Protein AF-A0A2A2G459-F1 (afdb_monomer_lite)

Foldseek 3Di:
DQVLCVVVVCVVQLLVLVCVQLPPQWHWDDDPQWIWIAGPVGDIDIHNGVLVVLLVCVLVVSGDLVPQDCPDCPLVVVCVVVPNDPDDDDRSNVVNNNSNVPRDDD

Sequence (106 aa):
MTAYINLNGMKQAVLAELRRSVGRRARITVLGDRWVLGSRTGAQQVFPDVETLADALVDQHLVDRRALPDDGGAEFERILAAGTHSAPPMDAGRLVRALLLSADTV

Structure (mmCIF, N/CA/C/O backbone):
data_AF-A0A2A2G459-F1
#
_entry.id   AF-A0A2A2G459-F1
#
loop_
_atom_site.group_PDB
_atom_site.id
_atom_site.type_symbol
_atom_site.label_atom_id
_atom_site.label_alt_id
_atom_site.label_comp_id
_atom_site.label_asym_id
_atom_site.label_entity_id
_atom_site.label_seq_id
_atom_site.pdbx_PDB_ins_code
_atom_site.Cartn_x
_atom_site.Cartn_y
_atom_site.Cartn_z
_atom_site.occupancy
_atom_site.B_iso_or_equiv
_atom_site.auth_seq_id
_atom_site.auth_comp_id
_atom_site.auth_asym_id
_atom_site.auth_atom_id
_atom_site.pdbx_PDB_model_num
ATOM 1 N N . MET A 1 1 ? 9.667 -7.408 -3.633 1.00 78.94 1 MET A N 1
ATOM 2 C CA . MET A 1 1 ? 9.184 -6.079 -4.078 1.00 78.94 1 MET A CA 1
ATOM 3 C C . MET A 1 1 ? 9.858 -4.906 -3.373 1.00 78.94 1 MET A C 1
ATOM 5 O O . MET A 1 1 ? 10.345 -4.006 -4.050 1.00 78.94 1 MET A O 1
ATOM 9 N N . THR A 1 2 ? 9.916 -4.878 -2.041 1.00 84.94 2 THR A N 1
ATOM 10 C CA . THR A 1 2 ? 10.418 -3.722 -1.276 1.00 84.94 2 THR A CA 1
ATOM 11 C C . THR A 1 2 ? 11.833 -3.289 -1.672 1.00 84.94 2 THR A C 1
ATOM 13 O O . THR A 1 2 ? 12.081 -2.097 -1.850 1.00 84.94 2 THR A O 1
ATOM 16 N N . ALA A 1 3 ? 12.743 -4.235 -1.921 1.00 83.38 3 ALA A N 1
ATOM 17 C CA . ALA A 1 3 ? 14.092 -3.921 -2.400 1.00 83.38 3 ALA A CA 1
ATOM 18 C C . ALA A 1 3 ? 14.088 -3.172 -3.748 1.00 83.38 3 ALA A C 1
ATOM 20 O O . ALA A 1 3 ? 14.811 -2.193 -3.907 1.00 83.38 3 ALA A O 1
ATOM 21 N N . TYR A 1 4 ? 13.229 -3.578 -4.690 1.00 82.62 4 TYR A N 1
ATOM 22 C CA . TYR A 1 4 ? 13.075 -2.918 -5.990 1.00 82.62 4 TYR A CA 1
ATOM 23 C C . TYR A 1 4 ? 12.543 -1.487 -5.841 1.00 82.62 4 TYR A C 1
ATOM 25 O O . TYR A 1 4 ? 13.065 -0.565 -6.468 1.00 82.62 4 TYR A O 1
ATOM 33 N N . ILE A 1 5 ? 11.543 -1.287 -4.974 1.00 86.25 5 ILE A N 1
ATOM 34 C CA . ILE A 1 5 ? 10.970 0.037 -4.680 1.00 86.25 5 ILE A CA 1
ATOM 35 C C . ILE A 1 5 ? 12.028 0.971 -4.102 1.00 86.25 5 ILE A C 1
ATOM 37 O O . ILE A 1 5 ? 12.116 2.126 -4.520 1.00 86.25 5 ILE A O 1
ATOM 41 N N . ASN A 1 6 ? 12.809 0.479 -3.139 1.00 86.12 6 ASN A N 1
ATOM 42 C CA . ASN A 1 6 ? 13.850 1.262 -2.485 1.00 86.12 6 ASN A CA 1
ATOM 43 C C . ASN A 1 6 ? 14.974 1.611 -3.468 1.00 86.12 6 ASN A C 1
ATOM 45 O O . ASN A 1 6 ? 15.362 2.774 -3.544 1.00 86.12 6 ASN A O 1
ATOM 49 N N . LEU A 1 7 ? 15.433 0.640 -4.265 1.00 84.62 7 LEU A N 1
ATOM 50 C CA . LEU A 1 7 ? 16.481 0.835 -5.270 1.00 84.62 7 LEU A CA 1
ATOM 51 C C . LEU A 1 7 ? 16.103 1.901 -6.309 1.00 84.62 7 LEU A C 1
ATOM 53 O O . LEU A 1 7 ? 16.941 2.710 -6.694 1.00 84.62 7 LEU A O 1
ATOM 57 N N . ASN A 1 8 ? 14.838 1.924 -6.733 1.00 83.69 8 ASN A N 1
ATOM 58 C CA . ASN A 1 8 ? 14.345 2.839 -7.765 1.00 83.69 8 ASN A CA 1
ATOM 59 C C . ASN A 1 8 ? 13.697 4.117 -7.197 1.00 83.69 8 ASN A C 1
ATOM 61 O O . ASN A 1 8 ? 13.087 4.882 -7.941 1.00 83.69 8 ASN A O 1
ATOM 65 N N . GLY A 1 9 ? 13.769 4.355 -5.880 1.00 87.31 9 GLY A N 1
ATOM 66 C CA . GLY A 1 9 ? 13.195 5.552 -5.252 1.00 87.31 9 GLY A CA 1
ATOM 67 C C . GLY A 1 9 ? 11.669 5.681 -5.390 1.00 87.31 9 GLY A C 1
ATOM 68 O O . GLY A 1 9 ? 11.120 6.777 -5.295 1.00 87.31 9 GLY A O 1
ATOM 69 N N . MET A 1 10 ? 10.950 4.575 -5.596 1.00 89.81 10 MET A N 1
ATOM 70 C CA . MET A 1 10 ? 9.527 4.579 -5.973 1.00 89.81 10 MET A CA 1
ATOM 71 C C . MET A 1 10 ? 8.561 4.710 -4.789 1.00 89.81 10 MET A C 1
ATOM 73 O O . MET A 1 10 ? 7.344 4.737 -4.974 1.00 89.81 10 MET A O 1
ATOM 77 N N . LYS A 1 11 ? 9.071 4.792 -3.558 1.00 91.81 11 LYS A N 1
ATOM 78 C CA . LYS A 1 11 ? 8.285 4.659 -2.322 1.00 91.81 11 LYS A CA 1
ATOM 79 C C . LYS A 1 11 ? 7.093 5.614 -2.235 1.00 91.81 11 LYS A C 1
ATOM 81 O O . LYS A 1 11 ? 6.003 5.201 -1.852 1.00 91.81 11 LYS A O 1
ATOM 86 N N . GLN A 1 12 ? 7.277 6.874 -2.631 1.00 93.75 12 GLN A N 1
ATOM 87 C CA . GLN A 1 12 ? 6.202 7.875 -2.620 1.00 93.75 12 GLN A CA 1
ATOM 88 C C . GLN A 1 12 ? 5.159 7.631 -3.715 1.00 93.75 12 GLN A C 1
ATOM 90 O O . GLN A 1 12 ? 3.967 7.815 -3.474 1.00 93.75 12 GLN A O 1
ATOM 95 N N . ALA A 1 13 ? 5.589 7.180 -4.894 1.00 93.25 13 ALA A N 1
ATOM 96 C CA . ALA A 1 13 ? 4.680 6.833 -5.980 1.00 93.25 13 ALA A CA 1
ATOM 97 C C . ALA A 1 13 ? 3.832 5.609 -5.601 1.00 93.25 13 ALA A C 1
ATOM 99 O O . ALA A 1 13 ? 2.609 5.655 -5.691 1.00 93.25 13 ALA A O 1
ATOM 100 N N . VAL A 1 14 ? 4.464 4.567 -5.055 1.00 93.75 14 VAL A N 1
ATOM 101 C CA . VAL A 1 14 ? 3.785 3.377 -4.518 1.00 93.75 14 VAL A CA 1
ATOM 102 C C . VAL A 1 14 ? 2.810 3.750 -3.400 1.00 93.75 14 VAL A C 1
ATOM 104 O O . VAL A 1 14 ? 1.664 3.310 -3.406 1.00 93.75 14 VAL A O 1
ATOM 107 N N . LEU A 1 15 ? 3.217 4.622 -2.471 1.00 95.31 15 LEU A N 1
ATOM 108 C CA . LEU A 1 15 ? 2.333 5.129 -1.420 1.00 95.31 15 LEU A CA 1
ATOM 109 C C . LEU A 1 15 ? 1.101 5.843 -1.997 1.00 95.31 15 LEU A C 1
ATOM 111 O O . LEU A 1 15 ? -0.005 5.664 -1.484 1.00 95.31 15 LEU A O 1
ATOM 115 N N . ALA A 1 16 ? 1.270 6.659 -3.039 1.00 94.75 16 ALA A N 1
ATOM 116 C CA . ALA A 1 16 ? 0.157 7.347 -3.683 1.00 94.75 16 ALA A CA 1
ATOM 117 C C . ALA A 1 16 ? -0.829 6.354 -4.316 1.00 94.75 16 ALA A C 1
ATOM 119 O O . ALA A 1 16 ? -2.034 6.481 -4.100 1.00 94.75 16 ALA A O 1
ATOM 120 N N . GLU A 1 17 ? -0.333 5.341 -5.027 1.00 94.62 17 GLU A N 1
ATOM 121 C CA . GLU A 1 17 ? -1.177 4.322 -5.663 1.00 94.62 17 GLU A CA 1
ATOM 122 C C . GLU A 1 17 ? -1.903 3.435 -4.647 1.00 94.62 17 GLU A C 1
ATOM 124 O O . GLU A 1 17 ? -3.103 3.183 -4.784 1.00 94.62 17 GLU A O 1
ATOM 129 N N . LEU A 1 18 ? -1.231 3.030 -3.565 1.00 94.25 18 LEU A N 1
ATOM 130 C CA . LEU A 1 18 ? -1.878 2.297 -2.473 1.00 94.25 18 LEU A CA 1
ATOM 131 C C . LEU A 1 18 ? -2.994 3.131 -1.832 1.00 94.25 18 LEU A C 1
ATOM 133 O O . LEU A 1 18 ? -4.089 2.623 -1.597 1.00 94.25 18 LEU A O 1
ATOM 137 N N . ARG A 1 19 ? -2.765 4.434 -1.609 1.00 94.88 19 ARG A N 1
ATOM 138 C CA . ARG A 1 19 ? -3.790 5.351 -1.073 1.00 94.88 19 ARG A CA 1
ATOM 139 C C . ARG A 1 19 ? -4.969 5.526 -2.024 1.00 94.88 19 ARG A C 1
ATOM 141 O O . ARG A 1 19 ? -6.100 5.623 -1.553 1.00 94.88 19 ARG A O 1
ATOM 148 N N . ARG A 1 20 ? -4.734 5.546 -3.340 1.00 92.38 20 ARG A N 1
ATOM 149 C CA . ARG A 1 20 ? -5.820 5.542 -4.334 1.00 92.38 20 ARG A CA 1
ATOM 150 C C . ARG A 1 20 ? -6.620 4.244 -4.271 1.00 92.38 20 ARG A C 1
ATOM 152 O O . ARG A 1 20 ? -7.844 4.311 -4.268 1.00 92.38 20 ARG A O 1
ATOM 159 N N . SER A 1 21 ? -5.939 3.107 -4.138 1.00 91.44 21 SER A N 1
ATOM 160 C CA . SER A 1 21 ? -6.559 1.776 -4.100 1.00 91.44 21 SER A CA 1
ATOM 161 C C . SER A 1 21 ? -7.456 1.571 -2.874 1.00 91.44 21 SER A C 1
ATOM 163 O O . SER A 1 21 ? -8.562 1.054 -3.004 1.00 91.44 21 SER A O 1
ATOM 165 N N . VAL A 1 22 ? -7.034 2.026 -1.686 1.00 91.44 22 VAL A N 1
ATOM 166 C CA . VAL A 1 22 ? -7.857 1.934 -0.457 1.00 91.44 22 VAL A CA 1
ATOM 167 C C . VAL A 1 22 ? -8.876 3.072 -0.314 1.00 91.44 22 VAL A C 1
ATOM 169 O O . VAL A 1 22 ? -9.826 2.992 0.474 1.00 91.44 22 VAL A O 1
ATOM 172 N N . GLY A 1 23 ? -8.674 4.176 -1.037 1.00 89.06 23 GLY A N 1
ATOM 173 C CA . GLY A 1 23 ? -9.514 5.365 -0.976 1.00 89.06 23 GLY A CA 1
ATOM 174 C C . GLY A 1 23 ? -9.667 5.921 0.445 1.00 89.06 23 GLY A C 1
ATOM 175 O O . GLY A 1 23 ? -8.696 6.185 1.149 1.00 89.06 23 GLY A O 1
ATOM 176 N N . ARG A 1 24 ? -10.917 6.130 0.878 1.00 88.69 24 ARG A N 1
ATOM 177 C CA . ARG A 1 24 ? -11.251 6.682 2.209 1.00 88.69 24 ARG A CA 1
ATOM 178 C C . ARG A 1 24 ? -11.376 5.620 3.310 1.00 88.69 24 ARG A C 1
ATOM 180 O O . ARG A 1 24 ? -11.733 5.969 4.435 1.00 88.69 24 ARG A O 1
ATOM 187 N N . ARG A 1 25 ? -11.150 4.340 2.995 1.00 89.50 25 ARG A N 1
ATOM 188 C CA . ARG A 1 25 ? -11.364 3.223 3.934 1.00 89.50 25 ARG A CA 1
ATOM 189 C C . ARG A 1 25 ? -10.261 3.136 4.987 1.00 89.50 25 ARG A C 1
ATOM 191 O O . ARG A 1 25 ? -10.539 2.777 6.127 1.00 89.50 25 ARG A O 1
ATOM 198 N N . ALA A 1 26 ? -9.041 3.525 4.626 1.00 92.31 26 ALA A N 1
ATOM 199 C CA . ALA A 1 26 ? -7.891 3.529 5.516 1.00 92.31 26 ALA A CA 1
ATOM 200 C C . ALA A 1 26 ? -6.896 4.633 5.143 1.00 92.31 26 ALA A C 1
ATOM 202 O O . ALA A 1 26 ? -6.929 5.197 4.048 1.00 92.31 26 ALA A O 1
ATOM 203 N N . ARG A 1 27 ? -5.988 4.943 6.067 1.00 94.31 27 ARG A N 1
ATOM 204 C CA . ARG A 1 27 ? -4.860 5.844 5.841 1.00 94.31 27 ARG A CA 1
ATOM 205 C C . ARG A 1 27 ? -3.585 5.020 5.769 1.00 94.31 27 ARG A C 1
ATOM 207 O O . ARG A 1 27 ? -3.293 4.283 6.695 1.00 94.31 27 ARG A O 1
ATOM 214 N N . ILE A 1 28 ? -2.795 5.215 4.721 1.00 96.50 28 ILE A N 1
ATOM 215 C CA . ILE A 1 28 ? -1.465 4.614 4.607 1.00 96.50 28 ILE A CA 1
ATOM 216 C C . ILE A 1 28 ? -0.425 5.729 4.712 1.00 96.50 28 ILE A C 1
ATOM 218 O O . ILE A 1 28 ? -0.578 6.790 4.094 1.00 96.50 28 ILE A O 1
ATOM 222 N N . THR A 1 29 ? 0.610 5.511 5.517 1.00 95.31 29 THR A N 1
ATOM 223 C CA . THR A 1 29 ? 1.773 6.400 5.659 1.00 95.31 29 THR A CA 1
ATOM 224 C C . THR A 1 29 ? 3.066 5.593 5.705 1.00 95.31 29 THR A C 1
ATOM 226 O O . THR A 1 29 ? 3.038 4.400 5.984 1.00 95.31 29 THR A O 1
ATOM 229 N N . VAL A 1 30 ? 4.200 6.245 5.456 1.00 93.12 30 VAL A N 1
ATOM 230 C CA . VAL A 1 30 ? 5.535 5.636 5.542 1.00 93.12 30 VAL A CA 1
ATOM 231 C C . VAL A 1 30 ? 6.316 6.311 6.666 1.00 93.12 30 VAL A C 1
ATOM 233 O O . VAL A 1 30 ? 6.286 7.536 6.780 1.00 93.12 30 VAL A O 1
ATOM 236 N N . LEU A 1 31 ? 7.018 5.517 7.476 1.00 90.19 31 LEU A N 1
ATOM 237 C CA . LEU A 1 31 ? 7.906 5.974 8.543 1.00 90.19 31 LEU A CA 1
ATOM 238 C C . LEU A 1 31 ? 9.268 5.281 8.404 1.00 90.19 31 LEU A C 1
ATOM 240 O O . LEU A 1 31 ? 9.435 4.129 8.809 1.00 90.19 31 LEU A O 1
ATOM 244 N N . GLY A 1 32 ? 10.240 5.989 7.822 1.00 88.00 32 GLY A N 1
ATOM 245 C CA . GLY A 1 32 ? 11.529 5.403 7.450 1.00 88.00 32 GLY A CA 1
ATOM 246 C C . GLY A 1 32 ? 11.321 4.254 6.464 1.00 88.00 32 GLY A C 1
ATOM 247 O O . GLY A 1 32 ? 10.797 4.465 5.364 1.00 88.00 32 GLY A O 1
ATOM 248 N N . ASP A 1 33 ? 11.669 3.038 6.887 1.00 87.50 33 ASP A N 1
ATOM 249 C CA . ASP A 1 33 ? 11.466 1.827 6.091 1.00 87.50 33 ASP A CA 1
ATOM 250 C C . ASP A 1 33 ? 10.139 1.112 6.281 1.00 87.50 33 ASP A C 1
ATOM 252 O O . ASP A 1 33 ? 9.769 0.290 5.449 1.00 87.50 33 ASP A O 1
ATOM 256 N N . ARG A 1 34 ? 9.371 1.517 7.291 1.00 93.44 34 ARG A N 1
ATOM 257 C CA . ARG A 1 34 ? 8.126 0.854 7.656 1.00 93.44 34 ARG A CA 1
ATOM 258 C C . ARG A 1 34 ? 6.914 1.518 7.030 1.00 93.44 34 ARG A C 1
ATOM 260 O O . ARG A 1 34 ? 6.880 2.733 6.809 1.00 93.44 34 ARG A O 1
ATOM 267 N N . TRP A 1 35 ? 5.890 0.709 6.816 1.00 96.25 35 TRP A N 1
ATOM 268 C CA . TRP A 1 35 ? 4.593 1.137 6.323 1.00 96.25 35 TRP A CA 1
ATOM 269 C C . TRP A 1 35 ? 3.583 1.101 7.460 1.00 96.25 35 TRP A C 1
ATOM 271 O O . TRP A 1 35 ? 3.604 0.207 8.295 1.00 96.25 35 TRP A O 1
ATOM 281 N N . VAL A 1 36 ? 2.708 2.095 7.532 1.00 96.81 36 VAL A N 1
ATOM 282 C CA . VAL A 1 36 ? 1.739 2.224 8.621 1.00 96.81 36 VAL A CA 1
ATOM 283 C C . VAL A 1 36 ? 0.343 2.306 8.034 1.00 96.81 36 VAL A C 1
ATOM 285 O O . VAL A 1 36 ? 0.056 3.207 7.242 1.00 96.81 36 VAL A O 1
ATOM 288 N N . LEU A 1 37 ? -0.519 1.384 8.456 1.00 96.50 37 LEU A N 1
ATOM 289 C CA . LEU A 1 37 ? -1.942 1.354 8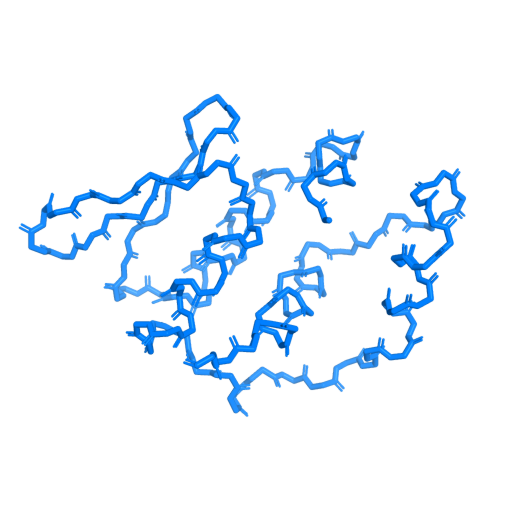.150 1.00 96.50 37 LEU A CA 1
ATOM 290 C C . LEU A 1 37 ? -2.727 1.901 9.342 1.00 96.50 37 LEU A C 1
ATOM 292 O O . LEU A 1 37 ? -2.791 1.288 10.404 1.00 96.50 37 LEU A O 1
ATOM 296 N N . GLY A 1 38 ? -3.334 3.065 9.162 1.00 94.75 38 GLY A N 1
ATOM 297 C CA . GLY A 1 38 ? -4.273 3.658 10.099 1.00 94.75 38 GLY A CA 1
ATOM 298 C C . GLY A 1 38 ? -5.709 3.328 9.711 1.00 94.75 38 GLY A C 1
ATOM 299 O O . GLY A 1 38 ? -6.156 3.645 8.605 1.00 94.75 38 GLY A O 1
ATOM 300 N N . SER A 1 39 ? -6.449 2.747 10.645 1.00 86.50 39 SER A N 1
ATOM 301 C CA . SER A 1 39 ? -7.899 2.595 10.542 1.00 86.50 39 SER A CA 1
ATOM 302 C C . SER A 1 39 ? -8.622 3.918 10.819 1.00 86.50 39 SER A C 1
ATOM 304 O O . SER A 1 39 ? -8.072 4.856 11.405 1.00 86.50 39 SER A O 1
ATOM 306 N N . ARG A 1 40 ? -9.906 3.982 1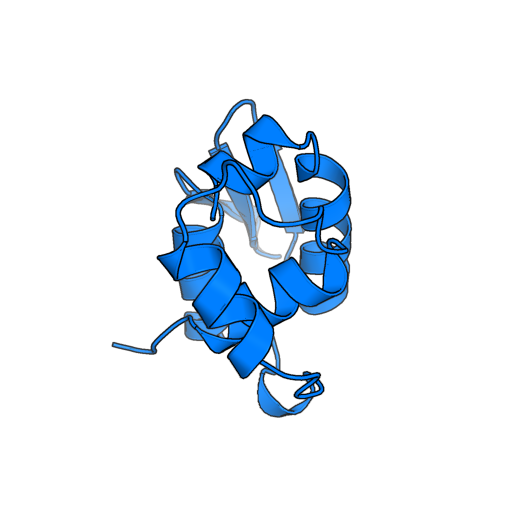0.456 1.00 80.06 40 ARG A N 1
ATOM 307 C CA . ARG A 1 40 ? -10.761 5.137 10.763 1.00 80.06 40 ARG A CA 1
ATOM 308 C C . ARG A 1 40 ? -11.003 5.331 12.266 1.00 80.06 40 ARG A C 1
ATOM 310 O O . ARG A 1 40 ? -11.264 6.452 12.689 1.00 80.06 40 ARG A O 1
ATOM 317 N N . THR A 1 41 ? -10.911 4.267 13.062 1.00 82.81 41 THR A N 1
ATOM 318 C CA . THR A 1 41 ? -11.109 4.297 14.522 1.00 82.81 41 THR A CA 1
AT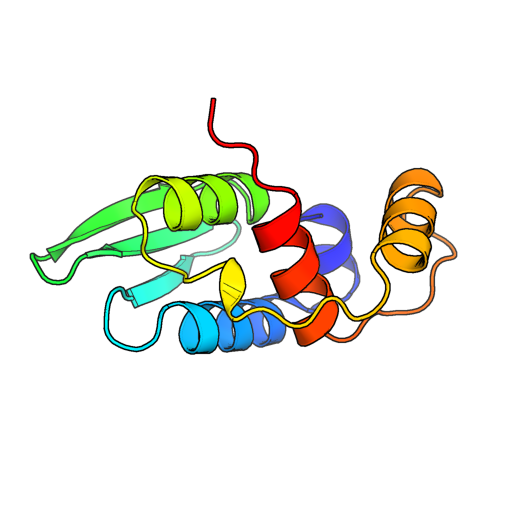OM 319 C C . THR A 1 41 ? -9.851 4.714 15.287 1.00 82.81 41 THR A C 1
ATOM 321 O O . THR A 1 41 ? -9.875 4.784 16.511 1.00 82.81 41 THR A O 1
ATOM 324 N N . GLY A 1 42 ? -8.754 5.016 14.583 1.00 83.31 42 GLY A N 1
ATOM 325 C CA . GLY A 1 42 ? -7.502 5.482 15.177 1.00 83.31 42 GLY A CA 1
ATOM 326 C C . GLY A 1 42 ? -6.507 4.373 15.517 1.00 83.31 42 GLY A C 1
ATOM 327 O O . GLY A 1 42 ? -5.361 4.685 15.834 1.00 83.31 42 GLY A O 1
ATOM 328 N N . ALA A 1 43 ? -6.885 3.095 15.389 1.00 90.81 43 ALA A N 1
ATOM 329 C CA . ALA A 1 43 ? -5.934 1.991 15.508 1.00 90.81 43 ALA A CA 1
ATOM 330 C C . ALA A 1 43 ? -4.912 2.037 14.362 1.00 90.81 43 ALA A C 1
ATOM 332 O O . ALA A 1 43 ? -5.288 2.291 13.211 1.00 90.81 43 ALA A O 1
ATOM 333 N N . GLN A 1 44 ? -3.644 1.781 14.682 1.00 95.00 44 GLN A N 1
ATOM 334 C CA . GLN A 1 44 ? -2.531 1.765 13.733 1.00 95.00 44 GLN A CA 1
ATOM 335 C C . GLN A 1 44 ? -1.851 0.398 13.741 1.00 95.00 44 GLN A C 1
ATOM 337 O O . GLN A 1 44 ? -1.595 -0.164 14.803 1.00 95.00 44 GLN A O 1
ATOM 342 N N . GLN A 1 45 ? -1.538 -0.105 12.553 1.00 96.12 45 GLN A N 1
ATOM 343 C CA . GLN A 1 45 ? -0.749 -1.312 12.334 1.00 96.12 45 GLN A CA 1
ATOM 344 C C . GLN A 1 45 ? 0.520 -0.928 11.575 1.00 96.12 45 GLN A C 1
ATOM 346 O O . GLN A 1 45 ? 0.476 -0.082 10.679 1.00 96.12 45 GLN A O 1
ATOM 351 N N . VAL A 1 46 ? 1.652 -1.520 11.950 1.00 96.75 46 VAL A N 1
ATOM 352 C CA . VAL A 1 46 ? 2.959 -1.230 11.355 1.00 96.75 46 VAL A CA 1
ATOM 353 C C . VAL A 1 46 ? 3.463 -2.478 10.649 1.00 96.75 46 VAL A C 1
ATOM 355 O O . VAL A 1 46 ? 3.562 -3.534 11.263 1.00 96.75 46 VAL A O 1
ATOM 358 N N . PHE A 1 47 ? 3.823 -2.320 9.383 1.00 95.81 47 PHE A N 1
ATOM 359 C CA . PHE A 1 47 ? 4.299 -3.371 8.499 1.00 95.81 47 PHE A CA 1
ATOM 360 C C . PHE A 1 47 ? 5.772 -3.128 8.145 1.00 95.81 47 PHE A C 1
ATOM 362 O O . PHE A 1 47 ? 6.165 -1.977 7.897 1.00 95.81 47 PHE A O 1
ATOM 369 N N . PRO A 1 48 ? 6.610 -4.177 8.174 1.00 93.88 48 PRO A N 1
ATOM 370 C CA . PRO A 1 48 ? 8.040 -4.065 7.891 1.00 93.88 48 PRO A CA 1
ATOM 371 C C . PRO A 1 48 ? 8.339 -3.757 6.420 1.00 93.88 48 PRO A C 1
ATOM 373 O O . PRO A 1 48 ? 9.355 -3.130 6.130 1.00 93.88 48 PRO A O 1
ATOM 376 N N . ASP A 1 49 ? 7.456 -4.152 5.508 1.00 92.94 49 ASP A N 1
ATOM 377 C CA . ASP A 1 49 ? 7.640 -4.047 4.065 1.00 92.94 49 ASP A CA 1
ATOM 378 C C . ASP A 1 49 ? 6.291 -3.816 3.362 1.00 92.94 49 ASP A C 1
ATOM 380 O O . ASP A 1 49 ? 5.235 -3.757 3.999 1.00 92.94 49 ASP A O 1
ATOM 384 N N . VAL A 1 50 ? 6.329 -3.560 2.053 1.00 92.12 50 VAL A N 1
ATOM 385 C CA . VAL A 1 50 ? 5.113 -3.235 1.294 1.00 92.12 50 VAL A CA 1
ATOM 386 C C . VAL A 1 50 ? 4.265 -4.478 1.008 1.00 92.12 50 VAL A C 1
ATOM 388 O O . VAL A 1 50 ? 3.053 -4.361 0.858 1.00 92.12 50 VAL A O 1
ATOM 391 N N . GLU A 1 51 ? 4.895 -5.649 0.928 1.00 91.44 51 GLU A N 1
ATOM 392 C CA . GLU A 1 51 ? 4.266 -6.943 0.671 1.00 91.44 51 GLU A CA 1
ATOM 393 C C . GLU A 1 51 ? 3.316 -7.309 1.809 1.00 91.44 51 GLU A C 1
ATOM 395 O O . GLU A 1 51 ? 2.115 -7.428 1.590 1.00 91.44 51 GLU A O 1
ATOM 400 N N . THR A 1 52 ? 3.824 -7.319 3.040 1.00 94.25 52 THR A N 1
ATOM 401 C CA . THR A 1 52 ? 3.025 -7.589 4.244 1.00 94.25 52 THR A CA 1
ATOM 402 C C . THR A 1 52 ? 1.905 -6.569 4.455 1.00 94.25 52 THR A C 1
ATOM 404 O O . THR A 1 52 ? 0.833 -6.914 4.953 1.00 94.25 52 THR A O 1
ATOM 407 N N . LEU A 1 53 ? 2.111 -5.305 4.058 1.00 95.12 53 LEU A N 1
ATOM 408 C CA . LEU A 1 53 ? 1.027 -4.322 4.025 1.00 95.12 53 LEU A CA 1
ATOM 409 C C . LEU A 1 53 ? -0.054 -4.730 3.012 1.00 95.12 53 LEU A C 1
ATOM 411 O O . LEU A 1 53 ? -1.236 -4.611 3.323 1.00 95.12 53 LEU A O 1
ATOM 415 N N . ALA A 1 54 ? 0.321 -5.144 1.802 1.00 93.06 54 ALA A N 1
ATOM 416 C CA . ALA A 1 54 ? -0.629 -5.496 0.750 1.00 93.06 54 ALA A CA 1
ATOM 417 C C . ALA A 1 54 ? -1.502 -6.688 1.132 1.00 93.06 54 ALA A C 1
ATOM 419 O O . ALA A 1 54 ? -2.717 -6.607 0.947 1.00 93.06 54 ALA A O 1
ATOM 420 N N . ASP A 1 55 ? -0.899 -7.713 1.735 1.00 92.12 55 ASP A N 1
ATOM 421 C CA . ASP A 1 55 ? -1.613 -8.866 2.287 1.00 92.12 55 ASP A CA 1
ATOM 422 C C . ASP A 1 55 ? -2.682 -8.394 3.276 1.00 92.12 55 ASP A C 1
ATOM 424 O O . ASP A 1 55 ? -3.875 -8.621 3.082 1.00 92.12 55 ASP A O 1
ATOM 428 N N . ALA A 1 56 ? -2.293 -7.563 4.248 1.00 93.69 56 ALA A N 1
ATOM 429 C CA . ALA A 1 56 ? -3.227 -7.019 5.227 1.00 93.69 56 ALA A CA 1
ATOM 430 C C . ALA A 1 56 ? -4.340 -6.152 4.609 1.00 93.69 56 ALA A C 1
ATOM 432 O O . ALA A 1 56 ? -5.465 -6.139 5.112 1.00 93.69 56 ALA A O 1
ATOM 433 N N . LEU A 1 57 ? -4.059 -5.406 3.534 1.00 93.56 57 LEU A N 1
ATOM 434 C CA . LEU A 1 57 ? -5.077 -4.623 2.826 1.00 93.56 57 LEU A CA 1
ATOM 435 C C . LEU A 1 57 ? -6.116 -5.517 2.139 1.00 93.56 57 LEU A C 1
ATOM 437 O O . LEU A 1 57 ? -7.294 -5.151 2.085 1.00 93.56 57 LEU A O 1
ATOM 441 N N . VAL A 1 58 ? -5.684 -6.658 1.607 1.00 91.31 58 VAL A N 1
ATOM 442 C CA . VAL A 1 58 ? -6.549 -7.647 0.960 1.00 91.31 58 VAL A CA 1
ATOM 443 C C . VAL A 1 58 ? -7.353 -8.424 1.999 1.00 91.31 58 VAL A C 1
ATOM 445 O O . VAL A 1 58 ? -8.579 -8.482 1.873 1.00 91.31 58 VAL A O 1
ATOM 448 N N . ASP A 1 59 ? -6.703 -8.913 3.054 1.00 91.88 59 ASP A N 1
ATOM 449 C CA . ASP A 1 59 ? -7.327 -9.670 4.146 1.00 91.88 59 ASP A CA 1
ATOM 450 C C . ASP A 1 59 ? -8.393 -8.850 4.878 1.00 91.88 59 ASP A C 1
ATOM 452 O O . ASP A 1 59 ? -9.459 -9.346 5.235 1.00 91.88 59 ASP A O 1
ATOM 456 N N . GLN A 1 60 ? -8.145 -7.550 5.059 1.00 91.38 60 GLN A N 1
ATOM 457 C CA . GLN A 1 60 ? -9.102 -6.628 5.676 1.00 91.38 60 GLN A CA 1
ATOM 458 C C . GLN A 1 60 ? -10.151 -6.097 4.680 1.00 91.38 60 GLN A C 1
ATOM 460 O O . GLN A 1 60 ? -10.917 -5.192 5.020 1.00 91.38 60 GLN A O 1
ATOM 465 N N . HIS A 1 61 ? -10.182 -6.613 3.444 1.00 91.69 61 HIS A N 1
ATOM 466 C CA . HIS A 1 61 ? -11.083 -6.194 2.364 1.00 91.69 61 HIS A CA 1
ATOM 467 C C . HIS A 1 61 ? -11.071 -4.675 2.097 1.00 91.69 61 HIS A C 1
ATOM 469 O O . HIS A 1 61 ? -12.071 -4.063 1.696 1.00 91.69 61 HIS A O 1
ATOM 475 N N . LEU A 1 62 ? -9.921 -4.032 2.316 1.00 92.19 62 LEU A N 1
ATOM 476 C CA . LEU A 1 62 ? -9.746 -2.594 2.118 1.00 92.19 62 LEU A CA 1
ATOM 477 C C . LEU A 1 62 ? -9.568 -2.234 0.641 1.00 92.19 62 LEU A C 1
ATOM 479 O O . LEU A 1 62 ? -9.828 -1.089 0.269 1.00 92.19 62 LEU A O 1
ATOM 483 N N . VAL A 1 63 ? -9.209 -3.209 -0.194 1.00 90.31 63 VAL A N 1
ATOM 484 C CA . VAL A 1 63 ? -9.094 -3.086 -1.650 1.00 90.31 63 VAL A CA 1
ATOM 485 C C . VAL A 1 63 ? -10.064 -4.049 -2.332 1.00 90.31 63 VAL A C 1
ATOM 487 O O . VAL A 1 63 ? -10.208 -5.196 -1.919 1.00 90.31 63 VAL A O 1
ATOM 490 N N . ASP A 1 64 ? -10.719 -3.589 -3.399 1.00 85.19 64 ASP A N 1
ATOM 491 C CA . ASP A 1 64 ? -11.497 -4.461 -4.281 1.00 85.19 64 ASP A CA 1
ATOM 492 C C . ASP A 1 64 ? -10.605 -5.010 -5.403 1.00 85.19 64 ASP A C 1
ATOM 494 O O . ASP A 1 64 ? -10.354 -4.337 -6.403 1.00 85.19 64 ASP A O 1
ATOM 498 N N . ARG A 1 65 ? -10.118 -6.244 -5.232 1.00 79.62 65 ARG A N 1
ATOM 499 C CA . ARG A 1 65 ? -9.246 -6.910 -6.215 1.00 79.62 65 ARG A CA 1
ATOM 500 C C . ARG A 1 65 ? -9.934 -7.160 -7.552 1.00 79.62 65 ARG A C 1
ATOM 502 O O . ARG A 1 65 ? -9.260 -7.172 -8.573 1.00 79.62 65 ARG A O 1
ATOM 509 N N . ARG A 1 66 ? -11.260 -7.333 -7.571 1.00 79.12 66 ARG A N 1
ATOM 510 C CA . ARG A 1 66 ? -12.010 -7.613 -8.810 1.00 79.12 66 ARG A CA 1
ATOM 511 C C . ARG A 1 66 ? -12.101 -6.391 -9.717 1.00 79.12 66 ARG A C 1
ATOM 513 O O . ARG A 1 66 ? -12.334 -6.537 -10.910 1.00 79.12 66 ARG A O 1
ATOM 520 N N . ALA A 1 67 ? -11.927 -5.201 -9.148 1.00 77.69 67 ALA A N 1
ATOM 521 C CA . ALA A 1 67 ? -11.896 -3.943 -9.878 1.00 77.69 67 ALA A CA 1
ATOM 522 C C . ALA A 1 67 ? -10.488 -3.572 -10.383 1.00 77.69 67 ALA A C 1
ATOM 524 O O . ALA A 1 67 ? -10.339 -2.551 -11.057 1.00 77.69 67 ALA A O 1
ATOM 525 N N . LEU A 1 68 ? -9.453 -4.360 -10.057 1.00 74.81 68 LEU A N 1
ATOM 526 C CA . LEU A 1 68 ? -8.102 -4.134 -10.563 1.00 74.81 68 LEU A CA 1
ATOM 527 C C . LEU A 1 68 ? -7.999 -4.708 -11.986 1.00 74.81 68 LEU A C 1
ATOM 529 O O . LEU A 1 68 ?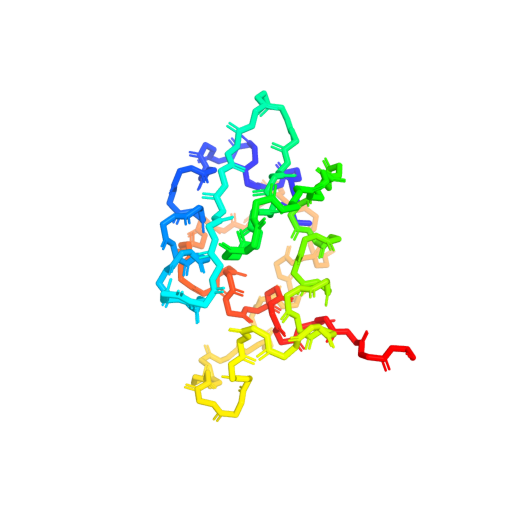 -8.237 -5.901 -12.167 1.00 74.81 68 LEU A O 1
ATOM 533 N N . PRO A 1 69 ? -7.662 -3.893 -13.001 1.00 67.69 69 PRO A N 1
ATOM 534 C CA . PRO A 1 69 ? -7.484 -4.397 -14.356 1.00 67.69 69 PRO A CA 1
ATOM 535 C C . PRO A 1 69 ? -6.266 -5.333 -14.421 1.00 67.69 69 PRO A C 1
ATOM 537 O O . PRO A 1 69 ? -5.211 -5.032 -13.850 1.00 67.69 69 PRO A O 1
ATOM 540 N N . ASP A 1 70 ? -6.420 -6.472 -15.100 1.00 65.00 70 ASP A N 1
ATOM 541 C CA . ASP A 1 70 ? -5.331 -7.416 -15.366 1.00 65.00 70 ASP A CA 1
ATOM 542 C C . ASP A 1 70 ? -4.513 -6.928 -16.569 1.00 65.00 70 ASP A C 1
ATOM 544 O O . ASP A 1 70 ? -4.789 -7.249 -17.724 1.00 65.00 70 ASP A O 1
ATOM 548 N N . ASP A 1 71 ? -3.517 -6.090 -16.285 1.00 58.50 71 ASP A N 1
ATOM 549 C CA . ASP A 1 71 ? -2.673 -5.451 -17.297 1.00 58.50 71 ASP A CA 1
ATOM 550 C C . ASP A 1 71 ? -1.387 -6.253 -17.598 1.00 58.50 71 ASP A C 1
ATOM 552 O O . ASP A 1 71 ? -0.337 -5.665 -17.870 1.00 58.50 71 ASP A O 1
ATOM 556 N N . GLY A 1 72 ? -1.437 -7.589 -17.542 1.00 56.09 72 GLY A N 1
ATOM 557 C CA . GLY A 1 72 ? -0.344 -8.447 -18.018 1.00 56.09 72 GLY A CA 1
ATOM 558 C C . GLY A 1 72 ? 0.631 -8.928 -16.941 1.00 56.09 72 GLY A C 1
ATOM 559 O O . GLY A 1 72 ? 1.848 -8.771 -17.079 1.00 56.09 72 GLY A O 1
ATOM 560 N N . GLY A 1 73 ? 0.118 -9.600 -15.903 1.00 59.16 73 GLY A N 1
ATOM 561 C CA . GLY A 1 73 ? 0.921 -10.197 -14.820 1.00 59.16 73 GLY A CA 1
ATOM 562 C C . GLY A 1 73 ? 2.101 -11.082 -15.273 1.00 59.16 73 GLY A C 1
ATOM 563 O O . GLY A 1 73 ? 3.110 -11.176 -14.581 1.00 59.16 73 GLY A O 1
ATOM 564 N N . ALA A 1 74 ? 2.064 -11.652 -16.481 1.00 63.25 74 ALA A N 1
ATOM 565 C CA . ALA A 1 74 ? 3.145 -12.485 -17.018 1.00 63.25 74 ALA A CA 1
ATOM 566 C C . ALA A 1 74 ? 4.466 -11.736 -17.320 1.00 63.25 74 ALA A C 1
ATOM 568 O O . ALA A 1 74 ? 5.519 -12.369 -17.431 1.00 63.25 74 ALA A O 1
ATOM 569 N N . GLU A 1 75 ? 4.449 -10.414 -17.523 1.00 62.44 75 GLU A N 1
ATOM 570 C CA . GLU A 1 75 ? 5.674 -9.601 -17.661 1.00 62.44 75 GLU A CA 1
ATOM 571 C C . GLU A 1 75 ? 6.253 -9.233 -16.286 1.00 62.44 75 GLU A C 1
ATOM 573 O O . GLU A 1 75 ? 7.466 -9.253 -16.084 1.00 62.44 75 GLU A O 1
ATOM 578 N N . PHE A 1 76 ? 5.369 -9.003 -15.316 1.00 63.44 76 PHE A N 1
ATOM 579 C CA . PHE A 1 76 ? 5.704 -8.698 -13.930 1.00 63.44 76 PHE A CA 1
ATOM 580 C C . PHE A 1 76 ? 6.390 -9.863 -13.205 1.00 63.44 76 PHE A C 1
ATOM 582 O O . PHE A 1 76 ? 7.445 -9.673 -12.599 1.00 63.44 76 PHE A O 1
ATOM 589 N N . GLU A 1 77 ? 5.854 -11.079 -13.338 1.00 65.38 77 GLU A N 1
ATOM 590 C CA . GLU A 1 77 ? 6.445 -12.289 -12.744 1.00 65.38 77 GLU A CA 1
ATOM 591 C C . GLU A 1 77 ? 7.863 -12.552 -13.270 1.00 65.38 77 GLU A C 1
ATOM 593 O O . GLU A 1 77 ? 8.769 -12.926 -12.525 1.00 65.38 77 GLU A O 1
ATOM 598 N N . ARG A 1 78 ? 8.105 -12.266 -14.557 1.00 65.44 78 ARG A N 1
ATOM 599 C CA . ARG A 1 78 ? 9.442 -12.376 -15.160 1.00 65.44 78 ARG A CA 1
ATOM 600 C C . ARG A 1 78 ? 10.428 -11.354 -14.591 1.00 65.44 78 ARG A C 1
ATOM 602 O O . ARG A 1 78 ? 11.593 -11.692 -14.402 1.00 65.44 78 ARG A O 1
ATOM 609 N N . ILE A 1 79 ? 9.981 -10.135 -14.292 1.00 62.59 79 ILE A N 1
ATOM 610 C CA . ILE A 1 79 ? 10.808 -9.083 -13.677 1.00 62.59 79 ILE A CA 1
ATOM 611 C C . ILE A 1 79 ? 11.185 -9.446 -12.235 1.00 62.59 79 ILE A C 1
ATOM 613 O O . ILE A 1 79 ? 12.329 -9.231 -11.826 1.00 62.59 79 ILE A O 1
ATOM 617 N N . LEU A 1 80 ? 10.252 -10.033 -11.480 1.00 63.69 80 LEU A N 1
ATOM 618 C CA . LEU A 1 80 ? 10.518 -10.505 -10.122 1.00 63.69 80 LEU A CA 1
ATOM 619 C C . LEU A 1 80 ? 11.465 -11.706 -10.098 1.00 63.69 80 LEU A C 1
ATOM 621 O O . LEU A 1 80 ? 12.406 -11.718 -9.303 1.00 63.69 80 LEU A O 1
ATOM 625 N N . ALA A 1 81 ? 11.271 -12.668 -11.001 1.00 64.94 81 ALA A N 1
ATOM 626 C CA . ALA A 1 81 ? 12.119 -13.851 -11.114 1.00 64.94 81 ALA A CA 1
ATOM 627 C C . ALA A 1 81 ? 13.547 -13.532 -11.602 1.00 64.94 81 ALA A C 1
ATOM 629 O O . ALA A 1 81 ? 14.496 -14.203 -11.201 1.00 64.94 81 ALA A O 1
ATOM 630 N N . ALA A 1 82 ? 13.722 -12.498 -12.434 1.00 61.00 82 ALA A N 1
ATOM 631 C CA . ALA A 1 82 ? 15.023 -12.102 -12.986 1.00 61.00 82 ALA A CA 1
ATOM 632 C C . ALA A 1 82 ? 15.923 -11.330 -12.000 1.00 61.00 82 ALA A C 1
ATOM 634 O O . ALA A 1 82 ? 17.047 -10.974 -12.352 1.00 61.00 82 ALA A O 1
ATOM 635 N N . GLY A 1 83 ? 15.452 -11.062 -10.777 1.00 56.56 83 GLY A N 1
ATOM 636 C CA . GLY A 1 83 ? 16.262 -10.464 -9.721 1.00 56.56 83 GLY A CA 1
ATOM 637 C C . GLY A 1 83 ? 16.768 -9.064 -10.064 1.00 56.56 83 GLY A C 1
ATOM 638 O O . GLY A 1 83 ? 17.966 -8.888 -10.253 1.00 56.56 83 GLY A O 1
ATOM 639 N N . THR A 1 84 ? 15.854 -8.082 -10.096 1.00 59.03 84 THR A N 1
ATOM 640 C CA . THR A 1 84 ? 16.036 -6.619 -9.868 1.00 59.03 84 THR A CA 1
ATOM 641 C C . THR A 1 84 ? 17.066 -5.818 -10.686 1.00 59.03 84 THR A C 1
ATOM 643 O O . THR A 1 84 ? 16.881 -4.613 -10.818 1.00 59.03 84 THR A O 1
ATOM 646 N N . HIS A 1 85 ? 18.123 -6.411 -11.239 1.00 56.16 85 HIS A N 1
ATOM 647 C CA . HIS A 1 85 ? 19.317 -5.694 -11.703 1.00 56.16 85 HIS A CA 1
ATOM 648 C C . HIS A 1 85 ? 19.309 -5.372 -13.204 1.00 56.16 85 HIS A C 1
ATOM 650 O O . HIS A 1 85 ? 20.154 -4.614 -13.670 1.00 56.16 85 HIS A O 1
ATOM 656 N N . SER A 1 86 ? 18.381 -5.934 -13.985 1.00 55.88 86 SER A N 1
ATOM 657 C CA . SER A 1 86 ? 18.289 -5.672 -15.436 1.00 55.88 86 SER A CA 1
ATOM 658 C C . SER A 1 86 ? 16.871 -5.442 -15.953 1.00 55.88 86 SER A C 1
ATOM 660 O O . SER A 1 86 ? 16.682 -5.252 -17.151 1.00 55.88 86 SER A O 1
ATOM 662 N N . ALA A 1 87 ? 15.869 -5.438 -15.074 1.00 62.12 87 ALA A N 1
ATOM 663 C CA . ALA A 1 87 ? 14.506 -5.128 -15.476 1.00 62.12 87 ALA A CA 1
ATOM 664 C C . ALA A 1 87 ? 14.307 -3.607 -15.607 1.00 62.12 87 ALA A C 1
ATOM 666 O O . ALA A 1 87 ? 14.791 -2.861 -14.751 1.00 62.12 87 ALA A O 1
ATOM 667 N N . PRO A 1 88 ? 13.580 -3.132 -16.634 1.00 62.91 88 PRO A N 1
ATOM 668 C CA . PRO A 1 88 ? 13.232 -1.721 -16.743 1.00 62.91 88 PRO A CA 1
ATOM 669 C C . PRO A 1 88 ? 12.397 -1.260 -15.532 1.00 62.91 88 PRO A C 1
ATOM 671 O O . PRO A 1 88 ? 11.678 -2.070 -14.932 1.00 62.91 88 PRO A O 1
ATOM 674 N N . PRO A 1 89 ? 12.475 0.030 -15.152 1.00 65.62 89 PRO A N 1
ATOM 675 C CA . PRO A 1 89 ? 11.633 0.590 -14.105 1.00 65.62 89 PRO A CA 1
ATOM 676 C C . PRO A 1 89 ? 10.157 0.467 -14.502 1.00 65.62 89 PRO A C 1
ATOM 678 O O . PRO A 1 89 ? 9.734 0.972 -15.541 1.00 65.62 89 PRO A O 1
ATOM 681 N N . MET A 1 90 ? 9.374 -0.217 -13.677 1.00 74.56 90 MET A N 1
ATOM 682 C CA . MET A 1 90 ? 7.928 -0.318 -13.815 1.00 74.56 90 MET A CA 1
ATOM 683 C C . MET A 1 90 ? 7.257 0.959 -13.319 1.00 74.56 90 MET A C 1
ATOM 685 O O . MET A 1 90 ? 7.756 1.613 -12.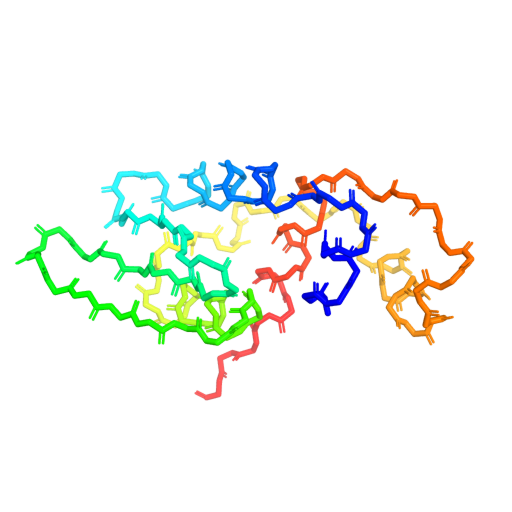403 1.00 74.56 90 MET A O 1
ATOM 689 N N . ASP A 1 91 ? 6.086 1.301 -13.859 1.00 84.69 91 ASP A N 1
ATOM 690 C CA . ASP A 1 91 ? 5.265 2.332 -13.234 1.00 84.69 91 ASP A CA 1
ATOM 691 C C . ASP A 1 91 ? 4.708 1.838 -11.887 1.00 84.69 91 ASP A C 1
ATOM 693 O O . ASP A 1 91 ? 4.427 0.652 -11.683 1.00 84.69 91 ASP A O 1
ATOM 697 N N . ALA A 1 92 ? 4.551 2.764 -10.941 1.00 86.88 92 ALA A N 1
ATOM 698 C CA . ALA A 1 92 ? 4.100 2.436 -9.592 1.00 86.88 92 ALA A CA 1
ATOM 699 C C . ALA A 1 92 ? 2.687 1.828 -9.561 1.00 86.88 92 ALA A C 1
ATOM 701 O O . ALA A 1 92 ? 2.391 1.040 -8.664 1.00 86.88 92 ALA A O 1
ATOM 702 N N . GLY A 1 93 ? 1.833 2.169 -10.533 1.00 88.25 93 GLY A N 1
ATOM 703 C CA . GLY A 1 93 ? 0.475 1.643 -10.641 1.00 88.25 93 GLY A CA 1
ATOM 704 C C . GLY A 1 93 ? 0.480 0.149 -10.942 1.00 88.25 93 GLY A C 1
ATOM 705 O O . GLY A 1 93 ? -0.133 -0.623 -10.206 1.00 88.25 93 GLY A O 1
ATOM 706 N N . ARG A 1 94 ? 1.230 -0.276 -11.966 1.00 85.19 94 ARG A N 1
ATOM 707 C CA . ARG A 1 94 ? 1.434 -1.700 -12.277 1.00 85.19 94 ARG A CA 1
ATOM 708 C C . ARG A 1 94 ? 2.046 -2.453 -11.104 1.00 85.19 94 ARG A C 1
ATOM 710 O O . ARG A 1 94 ? 1.579 -3.540 -10.782 1.00 85.19 94 ARG A O 1
ATOM 717 N N . LEU A 1 95 ? 3.039 -1.859 -10.441 1.00 86.88 95 LEU A N 1
ATOM 718 C CA . LEU A 1 95 ? 3.693 -2.470 -9.285 1.00 86.88 95 LEU A CA 1
ATOM 719 C C . LEU A 1 95 ? 2.705 -2.745 -8.141 1.00 86.88 95 LEU A C 1
ATOM 721 O O . LEU A 1 95 ? 2.658 -3.852 -7.614 1.00 86.88 95 LEU A O 1
A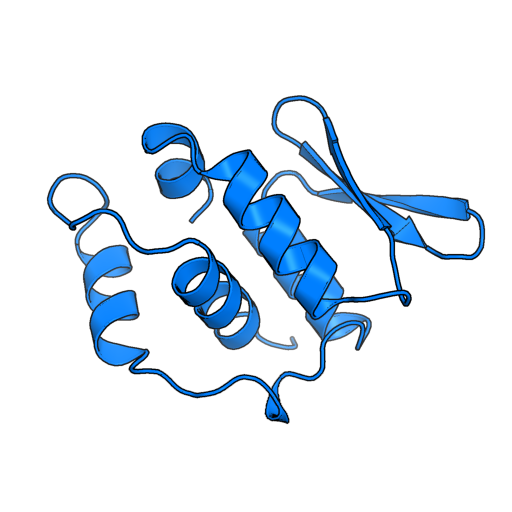TOM 725 N N . VAL A 1 96 ? 1.901 -1.742 -7.771 1.00 89.81 96 VAL A N 1
ATOM 726 C CA . VAL A 1 96 ? 0.904 -1.855 -6.697 1.00 89.81 96 VAL A CA 1
ATOM 727 C C . VAL A 1 96 ? -0.210 -2.823 -7.063 1.00 89.81 96 VAL A C 1
ATOM 729 O O . VAL A 1 96 ? -0.616 -3.616 -6.219 1.00 89.81 96 VAL A O 1
ATOM 732 N N . ARG A 1 97 ? -0.690 -2.806 -8.310 1.00 87.50 97 ARG A N 1
ATOM 733 C CA . ARG A 1 97 ? -1.691 -3.778 -8.767 1.00 87.50 97 ARG A CA 1
ATOM 734 C C . ARG A 1 97 ? -1.192 -5.198 -8.602 1.00 87.50 97 ARG A C 1
ATOM 736 O O . ARG A 1 97 ? -1.884 -6.020 -8.017 1.00 87.50 97 ARG A O 1
ATOM 743 N N . ALA A 1 98 ? 0.004 -5.470 -9.094 1.00 84.62 98 ALA A N 1
ATOM 744 C CA . ALA A 1 98 ? 0.522 -6.816 -9.093 1.00 84.62 98 ALA A CA 1
ATOM 745 C C . ALA A 1 98 ? 0.877 -7.300 -7.673 1.00 84.62 98 ALA A C 1
ATOM 747 O O . ALA A 1 98 ? 0.589 -8.442 -7.347 1.00 84.62 98 ALA A O 1
ATOM 748 N N . LEU A 1 99 ? 1.322 -6.402 -6.785 1.00 87.50 99 LEU A N 1
ATOM 749 C CA . LEU A 1 99 ? 1.435 -6.648 -5.340 1.00 87.50 99 LEU A CA 1
ATOM 750 C C . LEU A 1 99 ? 0.091 -7.047 -4.692 1.00 87.50 99 LEU A C 1
ATOM 752 O O . LEU A 1 99 ? 0.017 -8.001 -3.928 1.00 87.50 99 LEU A O 1
ATOM 756 N N . LEU A 1 100 ? -0.988 -6.320 -5.002 1.00 89.19 100 LEU A N 1
ATOM 757 C CA . LEU A 1 100 ? -2.331 -6.593 -4.471 1.00 89.19 100 LEU A CA 1
ATOM 758 C C . LEU A 1 100 ? -2.965 -7.851 -5.088 1.00 89.19 100 LEU A C 1
ATOM 760 O O . LEU A 1 100 ? -3.822 -8.479 -4.471 1.00 89.19 100 LEU A O 1
ATOM 764 N N . LEU A 1 101 ? -2.581 -8.202 -6.317 1.00 84.88 101 LEU A N 1
ATOM 765 C CA . LEU A 1 101 ? -3.017 -9.419 -6.999 1.00 84.88 101 LEU A CA 1
ATOM 766 C C . LEU A 1 101 ? -2.214 -10.652 -6.573 1.00 84.88 101 LEU A C 1
ATOM 768 O O . LEU A 1 101 ? -2.776 -11.738 -6.646 1.00 84.88 101 LEU A O 1
ATOM 772 N N . SER A 1 102 ? -0.970 -10.504 -6.111 1.00 82.00 102 SER A N 1
ATOM 773 C CA . SER A 1 102 ? -0.150 -11.606 -5.589 1.00 82.00 102 SER A CA 1
ATOM 774 C C . SER A 1 102 ? -0.394 -11.913 -4.111 1.00 82.00 102 SER A C 1
ATOM 776 O O . SER A 1 102 ? 0.081 -12.931 -3.627 1.00 82.00 102 SER A O 1
ATOM 778 N N . ALA A 1 103 ? -1.086 -11.033 -3.384 1.00 83.50 103 ALA A N 1
ATOM 779 C CA . ALA A 1 103 ? -1.473 -11.275 -1.999 1.00 83.50 103 ALA A CA 1
ATOM 780 C C . ALA A 1 103 ? -2.447 -12.467 -1.929 1.00 83.50 103 ALA A C 1
ATOM 782 O O . ALA A 1 103 ? -3.593 -12.367 -2.382 1.00 83.50 103 ALA A O 1
ATOM 783 N N . ASP A 1 104 ? -1.996 -13.607 -1.415 1.00 68.50 104 ASP A N 1
ATOM 784 C CA . ASP A 1 104 ? -2.836 -14.786 -1.200 1.00 68.50 104 ASP A CA 1
ATOM 785 C C . ASP A 1 104 ? -3.533 -14.694 0.161 1.00 68.50 104 ASP A C 1
ATOM 787 O O . ASP A 1 104 ? -2.898 -14.460 1.186 1.00 68.50 104 ASP A O 1
ATOM 791 N N . THR A 1 105 ? -4.853 -14.900 0.168 1.00 50.91 105 THR A N 1
ATOM 792 C CA . THR A 1 105 ? -5.621 -15.109 1.401 1.00 50.91 105 THR A CA 1
ATOM 793 C C . THR A 1 105 ? -5.299 -16.507 1.918 1.00 50.91 105 THR A C 1
ATOM 795 O O . THR A 1 105 ? -5.789 -17.486 1.347 1.00 50.91 105 THR A O 1
ATOM 798 N N . VAL A 1 106 ? -4.453 -16.601 2.944 1.00 43.84 106 VAL A N 1
ATOM 799 C CA . VAL A 1 106 ? -4.228 -17.850 3.694 1.00 43.84 106 VAL A CA 1
ATOM 800 C C . VAL A 1 106 ? -5.450 -18.170 4.549 1.00 43.84 106 VAL A C 1
ATOM 802 O O . VAL A 1 106 ? -5.978 -17.239 5.199 1.00 43.84 106 VAL A O 1
#

pLDDT: mean 82.94, std 13.12, range [43.84, 96.81]

Secondary structure (DSSP, 8-state):
-HHHHHHTT-HHHHHHHHHHHHTTS-EEEEETTEEEEE-TTS-EEEESSHHHHHHHHHHTT-S-GGGS----HHHHHHHHHTTSSSSPPPPHHHHHHHHHHH----

Radius of gyration: 13.35 Å; chains: 1; bounding box: 31×26×34 Å